Protein AF-A0A2K3NUH3-F1 (afdb_monomer_lite)

Organism: Trifolium pratense (NCBI:txid57577)

Structure (mmCIF, N/CA/C/O backbone):
data_AF-A0A2K3NUH3-F1
#
_entry.id   AF-A0A2K3NUH3-F1
#
loop_
_atom_site.group_PDB
_atom_site.id
_atom_site.type_symbol
_atom_site.label_atom_id
_atom_site.label_alt_id
_atom_site.label_comp_id
_atom_site.label_asym_id
_atom_site.label_entity_id
_atom_site.label_seq_id
_atom_site.pdbx_PDB_ins_code
_atom_site.Cart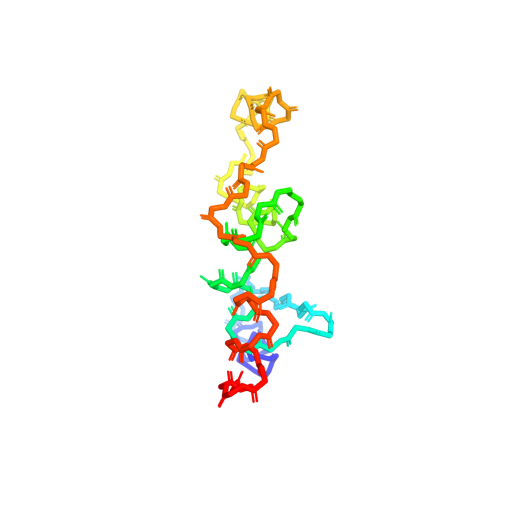n_x
_atom_site.Cartn_y
_atom_site.Cartn_z
_atom_site.occupancy
_atom_site.B_iso_or_equiv
_atom_site.auth_seq_id
_atom_site.auth_comp_id
_atom_site.auth_asym_id
_atom_site.auth_atom_id
_atom_site.pdbx_PDB_model_num
ATOM 1 N N . SER A 1 1 ? 4.755 -3.549 14.294 1.00 80.25 1 SER A N 1
ATOM 2 C CA . SER A 1 1 ? 4.886 -4.446 15.464 1.00 80.25 1 SER A CA 1
ATOM 3 C C . SER A 1 1 ? 3.504 -4.867 15.938 1.00 80.25 1 SER A C 1
ATOM 5 O O . SER A 1 1 ? 2.733 -4.011 16.366 1.00 80.25 1 SER A O 1
ATOM 7 N N . THR A 1 2 ? 3.180 -6.158 15.850 1.00 90.94 2 THR A N 1
ATOM 8 C CA . THR A 1 2 ? 1.864 -6.703 16.232 1.00 90.94 2 THR A CA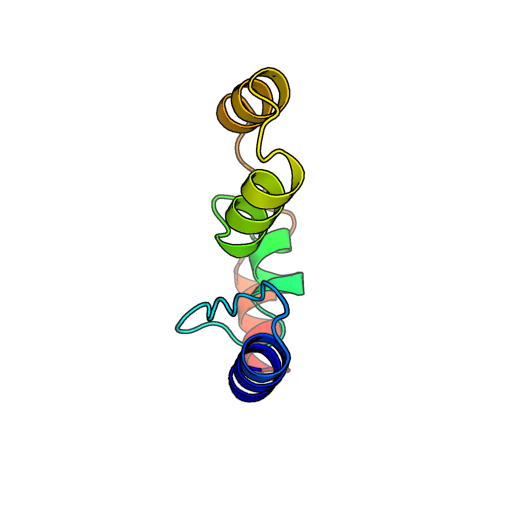 1
ATOM 9 C C . THR A 1 2 ? 1.556 -6.484 17.714 1.00 90.94 2 THR A C 1
ATOM 11 O O . THR A 1 2 ? 0.455 -6.059 18.059 1.00 90.94 2 THR A O 1
ATOM 14 N N . SER A 1 3 ? 2.556 -6.649 18.586 1.00 95.69 3 SER A N 1
ATOM 15 C CA . SER A 1 3 ? 2.406 -6.440 20.034 1.00 95.69 3 SER A CA 1
ATOM 16 C C . SER A 1 3 ? 2.055 -4.993 20.396 1.00 95.69 3 SER A C 1
ATOM 18 O O . SER A 1 3 ? 1.326 -4.742 21.358 1.00 95.69 3 SER A O 1
ATOM 20 N N . PHE A 1 4 ? 2.522 -4.024 19.604 1.00 96.06 4 PHE A N 1
ATOM 21 C CA . PHE A 1 4 ? 2.178 -2.619 19.802 1.00 96.06 4 PHE A CA 1
ATOM 22 C C . PHE A 1 4 ? 0.706 -2.350 19.470 1.00 96.06 4 PHE A C 1
ATOM 24 O O . PHE A 1 4 ? -0.014 -1.789 20.295 1.00 96.06 4 PHE A O 1
ATOM 31 N N . ALA A 1 5 ? 0.224 -2.825 18.317 1.00 96.88 5 ALA A N 1
ATOM 32 C CA . ALA A 1 5 ? -1.187 -2.694 17.948 1.00 96.88 5 ALA A CA 1
ATOM 33 C C . ALA A 1 5 ? -2.116 -3.439 18.923 1.00 96.88 5 ALA A C 1
ATOM 35 O O . ALA A 1 5 ? -3.192 -2.951 19.259 1.00 96.88 5 ALA A O 1
ATOM 36 N N . GLU A 1 6 ? -1.707 -4.601 19.433 1.00 96.88 6 GLU A N 1
ATOM 37 C CA . GLU A 1 6 ? -2.415 -5.296 20.516 1.00 96.88 6 GLU A CA 1
ATOM 38 C C . GLU A 1 6 ? -2.494 -4.466 21.795 1.00 96.88 6 GLU A C 1
ATOM 40 O O . GLU A 1 6 ? -3.561 -4.383 22.404 1.00 96.88 6 GLU A O 1
ATOM 45 N N . THR A 1 7 ? -1.393 -3.824 22.186 1.00 97.75 7 THR A N 1
ATOM 46 C CA . THR A 1 7 ? -1.362 -2.947 23.362 1.00 97.75 7 THR A CA 1
ATOM 47 C C . THR A 1 7 ? -2.319 -1.768 23.189 1.00 97.75 7 THR A C 1
ATOM 49 O O . THR A 1 7 ? -3.114 -1.497 24.086 1.00 97.75 7 THR A O 1
ATOM 52 N N . LEU A 1 8 ? -2.320 -1.122 22.020 1.00 97.88 8 LEU A N 1
ATOM 53 C CA . LEU A 1 8 ? -3.253 -0.036 21.702 1.00 97.88 8 LEU A CA 1
ATOM 54 C C . LEU A 1 8 ? -4.716 -0.494 21.787 1.00 97.88 8 LEU A C 1
ATOM 56 O O . LEU A 1 8 ? -5.526 0.157 22.449 1.00 97.88 8 LEU A O 1
ATOM 60 N N . ARG A 1 9 ? -5.041 -1.655 21.205 1.00 97.69 9 ARG A N 1
ATOM 61 C CA . ARG A 1 9 ? -6.392 -2.234 21.284 1.00 97.69 9 ARG A CA 1
ATOM 62 C C . ARG A 1 9 ? -6.818 -2.521 22.725 1.00 97.69 9 ARG A C 1
ATOM 64 O O . ARG A 1 9 ? -7.952 -2.218 23.086 1.00 97.69 9 ARG A O 1
ATOM 71 N N . ARG A 1 10 ? -5.919 -3.043 23.571 1.00 97.69 10 ARG A N 1
ATOM 72 C CA . ARG A 1 10 ? -6.193 -3.279 25.007 1.00 97.69 10 ARG A CA 1
ATOM 73 C C . ARG A 1 10 ? -6.511 -1.994 25.772 1.00 97.69 10 ARG A C 1
ATOM 75 O O . ARG A 1 10 ? -7.251 -2.049 26.747 1.00 97.69 10 ARG A O 1
ATOM 82 N N . LEU A 1 11 ? -5.980 -0.858 25.327 1.00 98.12 11 LEU A N 1
ATOM 83 C CA . LEU A 1 11 ? -6.248 0.462 25.900 1.00 98.12 11 LEU A CA 1
ATOM 84 C C . LEU A 1 11 ? -7.480 1.152 25.282 1.00 98.12 11 LEU A C 1
ATOM 86 O O . LEU A 1 11 ? -7.727 2.321 25.563 1.00 98.12 11 LEU A O 1
ATOM 90 N N . GLY A 1 12 ? -8.257 0.452 24.447 1.00 97.75 12 GLY A N 1
ATOM 91 C CA . GLY A 1 12 ? -9.469 0.983 23.814 1.00 97.75 12 GLY A CA 1
ATOM 92 C C . GLY A 1 12 ? -9.218 1.824 22.559 1.00 97.75 12 GLY A C 1
ATOM 93 O O . GLY A 1 12 ? -10.154 2.427 22.036 1.00 97.75 12 GLY A O 1
ATOM 94 N N . VAL A 1 13 ? -7.983 1.868 22.048 1.00 98.06 13 VAL A N 1
ATOM 95 C CA . VAL A 1 13 ? -7.651 2.577 20.805 1.00 98.06 13 VAL A CA 1
ATOM 96 C C . VAL A 1 13 ? -8.017 1.706 19.603 1.00 98.06 13 VAL A C 1
ATOM 98 O O . VAL A 1 13 ? -7.674 0.522 19.548 1.00 98.06 13 VAL A O 1
ATOM 101 N N . LYS A 1 14 ? -8.667 2.299 18.595 1.00 95.06 14 LYS A N 1
ATOM 102 C CA . LYS A 1 14 ? -8.828 1.663 17.282 1.00 95.06 14 LYS A CA 1
ATOM 103 C C . LYS A 1 14 ? -7.454 1.580 16.611 1.00 95.06 14 LYS A C 1
ATOM 105 O O . LYS A 1 14 ? -6.918 2.598 16.186 1.00 95.06 14 LYS A O 1
ATOM 110 N N . ALA A 1 15 ? -6.889 0.379 16.542 1.00 95.62 15 ALA A N 1
ATOM 111 C CA . ALA A 1 15 ? -5.581 0.131 15.948 1.00 95.62 15 ALA A CA 1
ATOM 112 C C . ALA A 1 15 ? -5.588 -1.159 15.124 1.00 95.62 15 ALA A C 1
ATOM 114 O O . ALA A 1 15 ? -6.214 -2.150 15.509 1.00 95.62 15 ALA A O 1
ATOM 115 N N . GLU A 1 16 ? -4.846 -1.138 14.024 1.00 93.62 16 GLU A N 1
ATOM 116 C CA . GLU A 1 16 ? -4.659 -2.247 13.094 1.00 93.62 16 GLU A CA 1
ATOM 117 C C . GLU A 1 16 ? -3.160 -2.453 12.843 1.00 93.62 16 GLU A C 1
ATOM 119 O O . GLU A 1 16 ? -2.369 -1.512 12.938 1.00 93.62 16 GLU A O 1
ATOM 124 N N . ALA A 1 17 ? -2.761 -3.696 12.581 1.00 93.94 17 ALA A N 1
ATOM 125 C CA . ALA A 1 17 ? -1.409 -4.037 12.163 1.00 93.94 17 ALA A CA 1
ATOM 126 C C . ALA A 1 17 ? -1.491 -4.881 10.896 1.00 93.94 17 ALA A C 1
ATOM 128 O O . ALA A 1 17 ? -2.053 -5.973 10.927 1.00 93.94 17 ALA A O 1
ATOM 129 N N . ILE A 1 18 ? -0.894 -4.372 9.823 1.00 92.31 18 ILE A N 1
ATOM 130 C CA . ILE A 1 18 ? -0.774 -5.055 8.537 1.00 92.31 18 ILE A CA 1
ATOM 131 C C . ILE A 1 18 ? 0.659 -5.588 8.437 1.00 92.31 18 ILE A C 1
ATOM 133 O O . ILE A 1 18 ? 1.618 -4.857 8.701 1.00 92.31 18 ILE A O 1
ATOM 137 N N . LEU A 1 19 ? 0.800 -6.877 8.125 1.00 91.88 19 LEU A N 1
ATOM 138 C CA . LEU A 1 19 ? 2.080 -7.519 7.828 1.00 91.88 19 LEU A CA 1
ATOM 139 C C . LEU A 1 19 ? 2.105 -7.877 6.3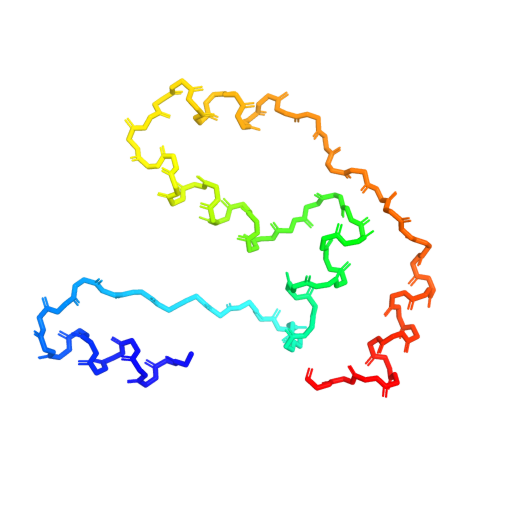44 1.00 91.88 19 LEU A C 1
ATOM 141 O O . LEU A 1 19 ? 1.260 -8.637 5.879 1.00 91.88 19 LEU A O 1
ATOM 145 N N . TYR A 1 20 ? 3.100 -7.362 5.627 1.00 91.69 20 TYR A N 1
ATOM 146 C CA . TYR A 1 20 ? 3.333 -7.710 4.230 1.00 91.69 20 TYR A CA 1
ATOM 147 C C . TYR A 1 20 ? 4.259 -8.927 4.170 1.00 91.69 20 TYR A C 1
ATOM 149 O O . TYR A 1 20 ? 5.472 -8.817 4.355 1.00 91.69 20 TYR A O 1
ATOM 157 N N . GLU A 1 21 ? 3.670 -10.106 3.976 1.00 90.06 21 GLU A N 1
ATOM 158 C CA . GLU A 1 21 ? 4.396 -11.378 3.980 1.00 90.06 21 GLU A CA 1
ATOM 159 C C . GLU A 1 21 ? 5.494 -11.422 2.907 1.00 90.06 21 GLU A C 1
ATOM 161 O O . GLU A 1 21 ? 5.306 -11.010 1.762 1.00 90.06 21 GLU A O 1
ATOM 166 N N . GLY A 1 22 ? 6.664 -11.941 3.285 1.00 88.94 22 GLY A N 1
ATOM 167 C CA . GLY A 1 22 ? 7.820 -12.052 2.390 1.00 88.94 22 GLY A CA 1
ATOM 168 C C . GLY A 1 22 ? 8.539 -10.734 2.070 1.00 88.94 22 GLY A C 1
ATOM 169 O O . GLY A 1 22 ? 9.438 -10.745 1.229 1.00 88.94 22 GLY A O 1
ATOM 170 N N . LYS A 1 23 ? 8.178 -9.620 2.723 1.00 89.12 23 LYS A N 1
ATOM 171 C CA . LYS A 1 23 ? 8.860 -8.322 2.598 1.00 89.12 23 LYS A CA 1
ATOM 172 C C . LYS A 1 23 ? 9.856 -8.098 3.743 1.00 89.12 23 LYS A C 1
ATOM 174 O O . LYS A 1 23 ? 9.579 -8.416 4.898 1.00 89.12 23 LYS A O 1
ATOM 179 N N . THR A 1 24 ? 11.008 -7.518 3.422 1.00 88.69 24 THR A N 1
ATOM 180 C CA . THR A 1 24 ? 12.000 -6.995 4.382 1.00 88.69 24 THR A CA 1
ATOM 181 C C . THR A 1 24 ? 11.642 -5.575 4.833 1.00 88.69 24 THR A C 1
ATOM 183 O O . THR A 1 24 ? 10.705 -4.974 4.297 1.00 88.69 24 THR A O 1
ATOM 186 N N . HIS A 1 25 ? 12.388 -4.991 5.786 1.00 86.75 25 HIS A N 1
ATOM 187 C CA . HIS A 1 25 ? 12.081 -3.637 6.272 1.00 86.75 25 HIS A CA 1
ATOM 188 C C . HIS A 1 25 ? 12.188 -2.581 5.163 1.00 86.75 25 HIS A C 1
ATOM 190 O O . HIS A 1 25 ? 11.528 -1.551 5.242 1.00 86.75 25 HIS A O 1
ATOM 196 N N . THR A 1 26 ? 13.016 -2.825 4.139 1.00 88.25 26 THR A N 1
ATOM 197 C CA . THR A 1 26 ? 13.252 -1.860 3.064 1.00 88.25 26 THR A CA 1
ATOM 198 C C . THR A 1 26 ? 12.303 -2.089 1.917 1.00 88.25 26 THR A C 1
ATOM 200 O O . THR A 1 26 ? 11.937 -1.099 1.289 1.00 88.25 26 THR A O 1
ATOM 203 N N . ASP A 1 27 ? 11.863 -3.332 1.674 1.00 90.31 27 ASP A N 1
ATOM 204 C CA . ASP A 1 27 ? 11.071 -3.642 0.483 1.00 90.31 27 ASP A CA 1
ATOM 205 C C . ASP A 1 27 ? 9.860 -2.714 0.361 1.00 90.31 27 ASP A C 1
ATOM 207 O O . ASP A 1 27 ? 9.665 -2.106 -0.688 1.00 90.31 27 ASP A O 1
ATOM 211 N N . VAL A 1 28 ? 9.147 -2.498 1.467 1.00 89.81 28 VAL A N 1
ATOM 212 C CA . VAL A 1 28 ? 7.950 -1.648 1.516 1.00 89.81 28 VAL A CA 1
ATOM 213 C C . VAL A 1 28 ? 8.238 -0.144 1.371 1.00 89.81 28 VAL A C 1
ATOM 215 O O . VAL A 1 28 ? 7.416 0.586 0.828 1.00 89.81 28 VAL A O 1
ATOM 218 N N . PHE A 1 29 ? 9.398 0.354 1.816 1.00 86.56 29 PHE A N 1
ATOM 219 C CA . PHE A 1 29 ? 9.710 1.798 1.807 1.00 86.56 29 PHE A CA 1
ATOM 220 C C . PHE A 1 29 ? 10.605 2.238 0.646 1.00 86.56 29 PHE A C 1
ATOM 222 O O . PHE A 1 29 ? 10.655 3.428 0.329 1.00 86.56 29 PHE A O 1
ATOM 229 N N . LEU A 1 30 ? 11.332 1.309 0.025 1.00 89.56 30 LEU A N 1
ATOM 230 C CA . LEU A 1 30 ? 12.317 1.606 -1.007 1.00 89.56 30 LEU A CA 1
ATOM 231 C C . LEU A 1 30 ? 12.123 0.735 -2.247 1.00 89.56 30 LEU A C 1
ATOM 233 O O . LEU A 1 30 ? 11.898 1.281 -3.326 1.00 89.56 30 LEU A O 1
ATOM 237 N N . GLN A 1 31 ? 12.228 -0.591 -2.141 1.00 92.31 31 GLN A N 1
ATOM 238 C CA . GLN A 1 31 ? 12.310 -1.440 -3.331 1.00 92.31 31 GLN A CA 1
ATOM 239 C C . GLN A 1 31 ? 11.001 -1.424 -4.111 1.00 92.31 31 GLN A C 1
ATOM 241 O O . GLN A 1 31 ? 11.044 -1.256 -5.326 1.00 92.31 31 GLN A O 1
ATOM 246 N N . ASP A 1 32 ? 9.862 -1.567 -3.445 1.00 93.94 32 ASP A N 1
ATOM 247 C CA . ASP A 1 32 ? 8.552 -1.589 -4.085 1.00 93.94 32 ASP A CA 1
ATOM 248 C C . ASP A 1 32 ? 8.180 -0.222 -4.694 1.00 93.94 32 ASP A C 1
ATOM 250 O O . ASP A 1 32 ? 7.902 -0.181 -5.901 1.00 93.94 32 ASP A O 1
ATOM 254 N N . PRO A 1 33 ? 8.342 0.917 -3.981 1.00 94.12 33 PRO A N 1
ATOM 255 C CA . PRO A 1 33 ? 8.183 2.241 -4.585 1.00 94.12 33 PRO A CA 1
ATOM 256 C C . PRO A 1 33 ? 9.074 2.476 -5.813 1.00 94.12 33 PRO A C 1
ATOM 258 O O . PRO A 1 33 ? 8.633 3.051 -6.809 1.00 94.12 33 PRO A O 1
ATOM 261 N N . MET A 1 34 ? 10.330 2.019 -5.776 1.00 95.38 34 MET A N 1
ATOM 262 C CA . MET A 1 34 ? 11.275 2.190 -6.887 1.00 95.38 34 MET A CA 1
ATOM 263 C C . MET A 1 34 ? 11.038 1.196 -8.038 1.00 95.38 34 MET A C 1
ATOM 265 O O . MET A 1 34 ? 11.367 1.495 -9.195 1.00 95.38 34 MET A O 1
ATOM 269 N N . ARG A 1 35 ? 10.466 0.020 -7.752 1.00 95.88 35 ARG A N 1
ATOM 270 C CA . ARG A 1 35 ? 10.097 -1.007 -8.741 1.00 95.88 35 ARG A CA 1
ATOM 271 C C . ARG A 1 35 ? 8.934 -0.555 -9.617 1.00 95.88 35 ARG A C 1
ATOM 273 O O . ARG A 1 35 ? 8.934 -0.876 -10.811 1.00 95.88 35 ARG A O 1
ATOM 280 N N . GLY A 1 36 ? 8.005 0.215 -9.051 1.00 94.75 36 GLY A N 1
ATOM 281 C CA . GLY A 1 36 ? 6.752 0.595 -9.698 1.00 94.75 36 GLY A CA 1
ATOM 282 C C . GLY A 1 36 ? 5.818 -0.603 -9.902 1.00 94.75 36 GLY A C 1
ATOM 283 O O . GLY A 1 36 ? 6.094 -1.714 -9.453 1.00 94.75 36 GLY A O 1
ATOM 284 N N . GLY A 1 37 ? 4.722 -0.392 -10.629 1.00 93.44 37 GLY A N 1
ATOM 285 C CA . GLY A 1 37 ? 3.640 -1.371 -10.737 1.00 93.44 37 GLY A CA 1
ATOM 286 C C . GLY A 1 37 ? 2.765 -1.391 -9.483 1.00 93.44 37 GLY A C 1
ATOM 287 O O . GLY A 1 37 ? 2.391 -0.327 -8.989 1.00 93.44 37 GLY A O 1
ATOM 288 N N . ASN A 1 38 ? 2.433 -2.595 -9.014 1.00 89.88 38 ASN A N 1
ATOM 289 C CA . ASN A 1 38 ? 1.620 -2.806 -7.817 1.00 89.88 38 ASN A CA 1
ATOM 290 C C . ASN A 1 38 ? 2.514 -2.845 -6.576 1.00 89.88 38 ASN A C 1
ATOM 292 O O . ASN A 1 38 ? 3.607 -3.414 -6.611 1.00 89.88 38 ASN A O 1
ATOM 296 N N . ASP A 1 39 ? 2.025 -2.269 -5.489 1.00 92.75 39 ASP A N 1
ATOM 297 C CA . ASP A 1 39 ? 2.689 -2.245 -4.191 1.00 92.75 39 ASP A CA 1
ATOM 298 C C . ASP A 1 39 ? 1.616 -2.058 -3.127 1.00 92.75 39 ASP A C 1
ATOM 300 O O . ASP A 1 39 ? 0.965 -1.012 -3.060 1.00 92.75 39 ASP A O 1
ATOM 304 N N . ASP A 1 40 ? 1.451 -3.128 -2.354 1.00 92.25 40 ASP A N 1
ATOM 305 C CA . ASP A 1 40 ? 0.340 -3.343 -1.438 1.00 92.25 40 ASP A CA 1
ATOM 306 C C . ASP A 1 40 ? 0.308 -2.285 -0.328 1.00 92.25 40 ASP A C 1
ATOM 308 O O . ASP A 1 40 ? -0.763 -1.806 0.031 1.00 92.25 40 ASP A O 1
ATOM 312 N N . MET A 1 41 ? 1.474 -1.850 0.174 1.00 93.50 41 MET A N 1
ATOM 313 C CA . MET A 1 41 ? 1.520 -0.848 1.242 1.00 93.50 41 MET A CA 1
ATOM 314 C C . MET A 1 41 ? 1.022 0.508 0.759 1.00 93.50 41 MET A C 1
ATOM 316 O O . MET A 1 41 ? 0.326 1.214 1.492 1.00 93.50 41 MET A O 1
ATOM 320 N N . PHE A 1 42 ? 1.388 0.891 -0.461 1.00 93.62 42 PHE A N 1
ATOM 321 C CA . PHE A 1 42 ? 0.877 2.119 -1.054 1.00 93.62 42 PHE A CA 1
ATOM 322 C C . PHE A 1 42 ? -0.640 2.054 -1.252 1.00 93.62 42 PHE A C 1
ATOM 324 O O . PHE A 1 42 ? -1.333 3.016 -0.918 1.00 93.62 42 PHE A O 1
ATOM 331 N N . ASP A 1 43 ? -1.148 0.928 -1.753 1.00 93.62 43 ASP A N 1
ATOM 332 C CA . ASP A 1 43 ? -2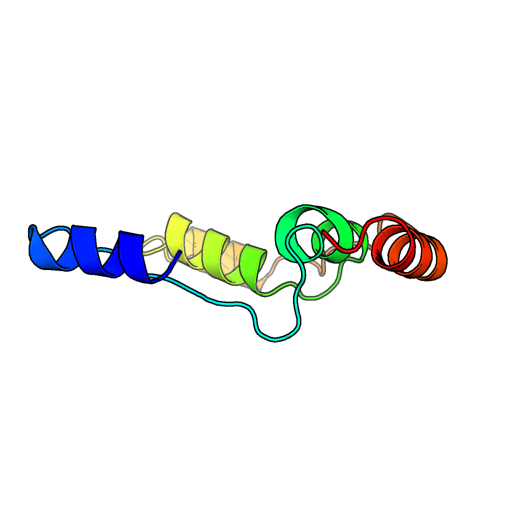.574 0.750 -2.024 1.00 93.62 43 ASP A CA 1
ATOM 333 C C . ASP A 1 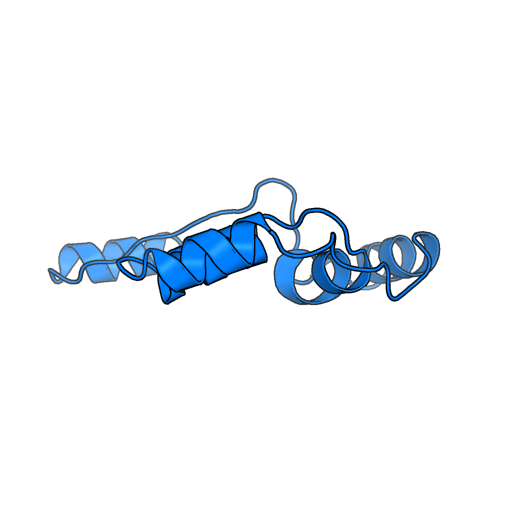43 ? -3.389 0.794 -0.710 1.00 93.62 43 ASP A C 1
ATOM 335 O O . ASP A 1 43 ? -4.377 1.531 -0.623 1.00 93.62 43 ASP A O 1
ATOM 339 N N . ASP A 1 44 ? -2.917 0.125 0.349 1.00 94.88 44 ASP A N 1
ATOM 340 C CA . ASP A 1 44 ? -3.511 0.177 1.694 1.00 94.88 44 ASP A CA 1
ATOM 341 C C . ASP A 1 44 ? -3.475 1.595 2.292 1.00 94.88 44 ASP A C 1
ATOM 343 O O . ASP A 1 44 ? -4.454 2.060 2.887 1.00 94.88 44 ASP A O 1
ATOM 347 N N . LEU A 1 45 ? -2.364 2.322 2.118 1.00 94.12 45 LEU A N 1
ATOM 348 C CA . LEU A 1 45 ? -2.210 3.685 2.631 1.00 94.12 45 LEU A CA 1
ATOM 349 C C . LEU A 1 45 ? -3.177 4.659 1.950 1.00 94.12 45 LEU A C 1
ATOM 351 O O . LEU A 1 45 ? -3.820 5.461 2.629 1.00 94.12 45 LEU A O 1
ATOM 355 N N . VAL A 1 46 ? -3.286 4.597 0.623 1.00 95.31 46 VAL A N 1
ATOM 356 C CA . VAL A 1 46 ? -4.188 5.460 -0.148 1.00 95.31 46 VAL A CA 1
ATOM 357 C C . VAL A 1 46 ? -5.645 5.157 0.202 1.00 95.31 46 VAL A C 1
ATOM 359 O O . VAL A 1 46 ? -6.403 6.086 0.489 1.00 95.31 46 VAL A O 1
ATOM 362 N N . ALA A 1 47 ? -6.017 3.876 0.295 1.00 95.38 47 ALA A N 1
ATOM 363 C CA . ALA A 1 47 ? -7.352 3.469 0.726 1.00 95.38 47 ALA A CA 1
ATOM 364 C C . ALA A 1 47 ? -7.684 3.967 2.143 1.00 95.38 47 ALA A C 1
ATOM 366 O O . ALA A 1 47 ? -8.809 4.405 2.395 1.00 95.38 47 ALA A O 1
ATOM 367 N N . TYR A 1 48 ? -6.712 3.944 3.062 1.00 95.50 48 TYR A N 1
ATOM 368 C CA . TYR A 1 48 ? -6.888 4.457 4.419 1.00 95.50 48 TYR A CA 1
ATOM 369 C C . TYR A 1 48 ? -7.050 5.984 4.454 1.00 95.50 48 TYR A C 1
ATOM 371 O O . TYR A 1 48 ? -7.936 6.491 5.143 1.00 95.50 48 TYR A O 1
ATOM 379 N N . ILE A 1 49 ? -6.216 6.728 3.717 1.00 96.75 49 ILE A N 1
ATOM 380 C CA . ILE A 1 49 ? -6.257 8.200 3.677 1.00 96.75 49 ILE A CA 1
ATOM 381 C C . ILE A 1 49 ? -7.560 8.695 3.042 1.00 96.75 49 ILE A C 1
ATOM 383 O O . ILE A 1 49 ? -8.175 9.629 3.553 1.00 96.75 49 ILE A O 1
ATOM 387 N N . HIS A 1 50 ? -7.989 8.065 1.950 1.00 97.75 50 HIS A N 1
ATOM 388 C CA . HIS A 1 50 ? -9.201 8.433 1.219 1.00 97.75 50 HIS A CA 1
ATOM 389 C C . HIS A 1 50 ? -10.447 7.676 1.700 1.00 97.75 50 HIS A C 1
ATOM 391 O O . HIS A 1 50 ? -11.488 7.693 1.038 1.00 97.75 50 HIS A O 1
ATOM 397 N N . ALA A 1 51 ? -10.384 7.033 2.870 1.00 95.88 51 ALA A N 1
ATOM 398 C CA . ALA A 1 51 ? -11.523 6.339 3.450 1.00 95.88 51 ALA A CA 1
ATOM 399 C C . ALA A 1 51 ? -12.691 7.317 3.680 1.00 95.88 51 ALA A C 1
ATOM 401 O O . ALA A 1 51 ? -12.640 8.189 4.547 1.00 95.88 51 ALA A O 1
ATOM 402 N N . GLY A 1 52 ? -13.766 7.149 2.906 1.00 96.38 52 GLY A N 1
ATOM 403 C CA . GLY A 1 52 ? -14.951 8.013 2.952 1.00 96.38 52 GLY A CA 1
ATOM 404 C C . GLY A 1 52 ? -14.972 9.148 1.921 1.00 96.38 52 GLY A C 1
ATOM 405 O O . GLY A 1 52 ? -15.968 9.865 1.859 1.00 96.38 52 GLY A O 1
ATOM 406 N N . ASP A 1 53 ? -13.941 9.280 1.083 1.00 97.94 53 ASP A N 1
ATOM 407 C CA . ASP A 1 53 ? -13.912 10.197 -0.060 1.00 97.94 53 ASP A CA 1
ATOM 408 C C . ASP A 1 53 ? -14.074 9.408 -1.369 1.00 97.94 53 ASP A C 1
ATOM 410 O O . ASP A 1 53 ? -13.118 8.903 -1.959 1.00 97.94 53 ASP A O 1
ATOM 414 N N . ALA A 1 54 ? -15.323 9.288 -1.827 1.00 96.94 54 ALA A N 1
ATOM 415 C CA . ALA A 1 54 ? -15.649 8.547 -3.045 1.00 96.94 54 ALA A CA 1
ATOM 416 C C . ALA A 1 54 ? -15.012 9.153 -4.308 1.00 96.94 54 ALA A C 1
ATOM 418 O O . ALA A 1 54 ? -14.722 8.422 -5.258 1.00 96.94 54 ALA A O 1
ATOM 419 N N . GLU A 1 55 ? -14.786 10.469 -4.333 1.00 97.69 55 GLU A N 1
ATOM 420 C CA . GLU A 1 55 ? -14.149 11.126 -5.472 1.00 97.69 55 GLU A CA 1
ATOM 421 C C . GLU A 1 55 ? -12.657 10.786 -5.507 1.00 97.69 55 GLU A C 1
ATOM 423 O O . GLU A 1 55 ? -12.143 10.396 -6.556 1.00 97.69 55 GLU A O 1
ATOM 428 N N . ALA A 1 56 ? -11.971 10.870 -4.365 1.00 97.38 56 ALA A N 1
ATOM 429 C CA . ALA A 1 56 ? -10.564 10.500 -4.269 1.00 97.38 56 ALA A CA 1
ATOM 430 C C . ALA A 1 56 ? -10.334 9.026 -4.622 1.00 97.38 56 ALA A C 1
ATOM 432 O O . ALA A 1 56 ? -9.507 8.748 -5.487 1.00 97.38 56 ALA A O 1
ATOM 433 N N . LEU A 1 57 ? -11.154 8.113 -4.090 1.00 96.62 57 LEU A N 1
ATOM 434 C CA . LEU A 1 57 ? -11.091 6.688 -4.435 1.00 96.62 57 LEU A CA 1
ATOM 435 C C . LEU A 1 57 ? -11.305 6.437 -5.936 1.00 96.62 57 LEU A C 1
ATOM 437 O O . LEU A 1 57 ? -10.628 5.601 -6.536 1.00 96.62 57 LEU A O 1
ATOM 441 N N . SER A 1 58 ? -12.218 7.180 -6.573 1.00 96.62 58 SER A N 1
ATOM 442 C CA . SER A 1 58 ? -12.412 7.091 -8.024 1.00 96.62 58 SER A CA 1
ATOM 443 C C . SER A 1 58 ? -11.191 7.588 -8.801 1.00 96.62 58 SER A C 1
ATOM 445 O O . SER A 1 58 ? -10.880 7.027 -9.854 1.00 96.62 58 SER A O 1
ATOM 447 N N . ARG A 1 59 ? -10.508 8.636 -8.320 1.00 96.56 59 ARG A N 1
ATOM 448 C CA . ARG A 1 59 ? -9.277 9.136 -8.947 1.00 96.56 59 ARG A CA 1
ATOM 449 C C . ARG A 1 59 ? -8.152 8.118 -8.819 1.00 96.56 59 ARG A C 1
ATOM 451 O O . ARG A 1 59 ? -7.513 7.837 -9.831 1.00 96.56 59 ARG A O 1
ATOM 458 N N . ASP A 1 60 ? -7.975 7.522 -7.643 1.00 94.88 60 ASP A N 1
ATOM 459 C CA . ASP A 1 60 ? -6.955 6.497 -7.398 1.00 94.88 60 ASP A CA 1
ATOM 460 C C . ASP A 1 60 ? -7.148 5.286 -8.318 1.00 94.88 60 ASP A C 1
ATOM 462 O O . ASP A 1 60 ? -6.206 4.856 -8.980 1.00 94.88 60 ASP A O 1
ATOM 466 N N . ALA A 1 61 ? -8.388 4.801 -8.458 1.00 93.56 61 ALA A N 1
ATOM 467 C CA . ALA A 1 61 ? -8.722 3.681 -9.343 1.00 93.56 61 ALA A CA 1
ATOM 468 C C . ALA A 1 61 ? -8.458 3.973 -10.834 1.00 93.56 61 ALA A C 1
ATOM 470 O O . ALA A 1 61 ? -8.236 3.053 -11.621 1.00 93.56 61 ALA A O 1
ATOM 471 N N . SER A 1 62 ? -8.495 5.248 -11.232 1.00 95.50 62 SER A N 1
ATOM 472 C CA . SER A 1 62 ? -8.217 5.696 -12.603 1.00 95.50 62 SER A CA 1
ATOM 473 C C . SER A 1 62 ? -6.758 6.100 -12.842 1.00 95.50 62 SER A C 1
ATOM 475 O O . SER A 1 62 ? -6.390 6.433 -13.973 1.00 95.50 62 SER A O 1
ATOM 477 N N . ALA A 1 63 ? -5.927 6.107 -11.795 1.00 94.00 63 ALA A N 1
ATOM 478 C CA . ALA A 1 63 ? -4.548 6.550 -11.887 1.00 94.00 63 ALA A CA 1
ATOM 479 C C . ALA A 1 63 ? -3.731 5.616 -12.800 1.00 94.00 63 ALA A C 1
ATOM 481 O O . ALA A 1 63 ? -3.928 4.397 -12.803 1.00 94.00 63 ALA A O 1
ATOM 482 N N . PRO A 1 64 ? -2.789 6.158 -13.593 1.00 93.88 64 PRO A N 1
ATOM 483 C CA . PRO A 1 64 ? -1.911 5.321 -14.392 1.00 93.88 64 PRO A CA 1
ATOM 484 C C . PRO A 1 64 ? -1.034 4.442 -13.483 1.00 93.88 64 PRO A C 1
ATOM 486 O O . PRO A 1 64 ? -0.653 4.878 -12.393 1.00 93.88 64 PRO A O 1
ATOM 489 N N . PRO A 1 65 ? -0.626 3.245 -13.944 1.00 92.38 65 PRO A N 1
ATOM 490 C CA . PRO A 1 65 ? 0.288 2.398 -13.190 1.00 92.38 65 PRO A CA 1
ATOM 491 C C . PRO A 1 65 ? 1.577 3.133 -12.811 1.00 92.38 65 PRO A C 1
ATOM 493 O O . PRO A 1 65 ? 2.151 3.882 -13.613 1.00 92.38 65 PRO A O 1
ATOM 496 N N . ARG A 1 66 ? 2.069 2.881 -11.595 1.00 93.56 66 ARG A N 1
ATOM 497 C CA . ARG A 1 66 ? 3.296 3.505 -11.095 1.00 93.56 66 ARG A CA 1
ATOM 498 C C . ARG A 1 66 ? 4.483 3.122 -11.967 1.00 93.56 66 ARG A C 1
ATOM 500 O O . ARG A 1 66 ? 4.709 1.953 -12.283 1.00 93.56 66 ARG A O 1
ATOM 507 N N . ARG A 1 67 ? 5.257 4.128 -12.367 1.00 95.62 67 ARG A N 1
ATOM 508 C CA . ARG A 1 67 ? 6.412 3.935 -13.245 1.00 95.62 67 ARG A CA 1
ATOM 509 C C . ARG A 1 67 ? 7.559 3.303 -12.472 1.00 95.62 67 ARG A C 1
ATOM 511 O O . ARG A 1 67 ? 7.847 3.694 -11.348 1.00 95.62 67 ARG A O 1
ATOM 518 N N . ARG A 1 68 ? 8.265 2.384 -13.125 1.00 96.31 68 ARG A N 1
ATOM 519 C CA . ARG A 1 68 ? 9.549 1.879 -12.640 1.00 96.31 68 ARG A CA 1
ATOM 520 C C . ARG A 1 68 ? 10.586 3.000 -12.643 1.00 96.31 68 ARG A C 1
ATOM 522 O O . ARG A 1 68 ? 10.782 3.639 -13.679 1.00 96.31 68 ARG A O 1
ATOM 529 N N . LEU A 1 69 ? 11.252 3.206 -11.510 1.00 96.94 69 LEU A N 1
ATOM 530 C CA . LEU A 1 69 ? 12.249 4.264 -11.322 1.00 96.94 69 LEU A CA 1
ATOM 531 C C . LEU A 1 69 ? 13.682 3.747 -11.465 1.00 96.94 69 LEU A C 1
ATOM 533 O O . LEU A 1 69 ? 14.557 4.493 -11.897 1.00 96.94 69 LEU A O 1
ATOM 537 N N . VAL A 1 70 ? 13.918 2.466 -11.160 1.00 96.50 70 VAL A N 1
ATOM 538 C CA . VAL A 1 70 ? 15.238 1.834 -11.292 1.00 96.50 70 VAL A CA 1
ATOM 539 C C . VAL A 1 70 ? 15.158 0.433 -11.922 1.00 96.50 70 VAL A C 1
ATOM 541 O O . VAL A 1 70 ? 14.134 -0.254 -11.814 1.00 96.50 70 VAL A O 1
ATOM 544 N N . PRO A 1 71 ? 16.231 -0.038 -12.584 1.00 96.62 71 PRO A N 1
ATOM 545 C CA . PRO A 1 71 ? 16.315 -1.408 -13.081 1.00 96.62 71 PRO A CA 1
ATOM 546 C C . PRO A 1 71 ? 16.186 -2.460 -11.971 1.00 96.62 71 PRO A C 1
ATOM 548 O O . PRO A 1 71 ? 16.723 -2.303 -10.877 1.00 96.62 71 PRO A O 1
ATOM 551 N N . GLU A 1 72 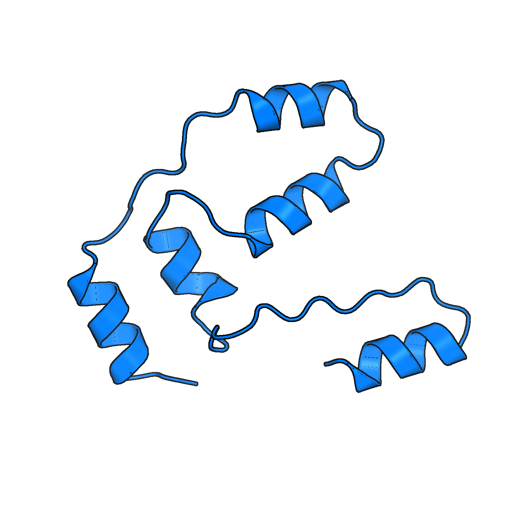? 15.552 -3.592 -12.284 1.00 95.44 72 GLU A N 1
ATOM 552 C CA . GLU A 1 72 ? 15.288 -4.664 -11.311 1.00 95.44 72 GLU A CA 1
ATOM 553 C C . GLU A 1 72 ? 16.559 -5.215 -10.644 1.00 95.44 72 GLU A C 1
ATOM 555 O O . GLU A 1 72 ? 16.545 -5.561 -9.466 1.00 95.44 72 GLU A O 1
ATOM 560 N N . PHE A 1 73 ? 17.679 -5.280 -11.371 1.00 95.75 73 PHE A N 1
ATOM 561 C CA . PHE A 1 73 ? 18.923 -5.813 -10.813 1.00 95.75 73 PHE A CA 1
ATOM 562 C C . PHE A 1 73 ? 19.488 -4.936 -9.685 1.00 95.75 73 PHE A C 1
ATOM 564 O O . PHE A 1 73 ? 20.102 -5.470 -8.766 1.00 95.75 73 PHE A O 1
ATOM 571 N N . MET A 1 74 ? 19.257 -3.616 -9.720 1.00 94.75 74 MET A N 1
ATOM 572 C CA . MET A 1 74 ? 19.695 -2.708 -8.655 1.00 94.75 74 MET A CA 1
ATOM 573 C C . MET A 1 74 ? 18.905 -2.956 -7.368 1.00 94.75 74 MET A C 1
ATOM 575 O O . MET A 1 74 ? 19.488 -2.964 -6.290 1.00 94.75 74 MET A O 1
ATOM 579 N N . LEU A 1 75 ? 17.604 -3.240 -7.486 1.00 93.19 75 LEU A N 1
ATOM 580 C CA . LEU A 1 75 ? 16.746 -3.578 -6.346 1.00 93.19 75 LEU A CA 1
ATOM 581 C C . LEU A 1 75 ? 17.140 -4.911 -5.717 1.00 93.19 75 LEU A C 1
ATOM 583 O O . LEU A 1 75 ? 17.266 -5.007 -4.500 1.00 93.19 75 LEU A O 1
ATOM 587 N N . LYS A 1 76 ? 17.393 -5.929 -6.547 1.00 92.19 76 LYS A N 1
ATOM 588 C CA . LYS A 1 76 ? 17.863 -7.241 -6.081 1.00 92.19 76 LYS A CA 1
ATOM 589 C C . LYS A 1 76 ? 19.224 -7.148 -5.394 1.00 92.19 76 LYS A C 1
ATOM 591 O O . LYS A 1 76 ? 19.431 -7.784 -4.362 1.00 92.19 76 LYS A O 1
ATOM 596 N N . LEU A 1 77 ? 20.136 -6.339 -5.939 1.00 92.50 77 LEU A N 1
ATOM 597 C CA . LEU A 1 77 ? 21.432 -6.083 -5.317 1.00 92.50 77 LEU A CA 1
ATOM 598 C C . LEU A 1 77 ? 21.268 -5.362 -3.975 1.00 92.50 77 LEU A C 1
ATOM 600 O O . LEU A 1 77 ? 21.838 -5.811 -2.987 1.00 92.50 77 LEU A O 1
ATOM 604 N N . ALA A 1 78 ? 20.459 -4.300 -3.921 1.00 88.69 78 ALA A N 1
ATOM 605 C CA . ALA A 1 78 ? 20.189 -3.563 -2.686 1.00 88.69 78 ALA A CA 1
ATOM 606 C C . ALA A 1 78 ? 19.598 -4.472 -1.597 1.00 88.69 78 ALA A C 1
ATOM 608 O O . ALA A 1 78 ? 20.097 -4.474 -0.475 1.00 88.69 78 ALA A O 1
ATOM 609 N N . HIS A 1 79 ? 18.614 -5.304 -1.951 1.00 86.75 79 HIS A N 1
ATOM 610 C CA . HIS A 1 79 ? 18.019 -6.293 -1.052 1.00 86.75 79 HIS A CA 1
ATOM 611 C C . HIS A 1 79 ? 19.048 -7.322 -0.555 1.00 86.75 79 HIS A C 1
ATOM 613 O O . HIS A 1 79 ? 19.059 -7.665 0.618 1.00 86.75 79 HIS A O 1
ATOM 619 N N . THR A 1 80 ? 19.958 -7.784 -1.418 1.00 88.38 80 THR A N 1
ATOM 620 C CA . THR A 1 80 ? 20.996 -8.758 -1.026 1.00 88.38 80 THR A CA 1
ATOM 621 C C . THR A 1 80 ? 22.056 -8.144 -0.106 1.00 88.38 80 THR A C 1
ATOM 623 O O . THR A 1 80 ? 22.516 -8.795 0.827 1.00 88.38 80 THR A O 1
ATOM 626 N N . VAL A 1 81 ? 22.478 -6.906 -0.380 1.00 87.25 81 VAL A N 1
ATOM 627 C CA . VAL A 1 81 ? 23.552 -6.222 0.363 1.00 87.25 81 VAL A CA 1
ATOM 628 C C . VAL A 1 81 ? 23.051 -5.665 1.696 1.00 87.25 81 VAL A C 1
ATOM 630 O O . VAL A 1 81 ? 23.808 -5.617 2.663 1.00 87.25 81 VAL A O 1
ATOM 633 N N . SER A 1 82 ? 21.785 -5.253 1.756 1.00 78.75 82 SER A N 1
ATOM 634 C CA . SER A 1 82 ? 21.162 -4.658 2.936 1.00 78.75 82 SER A CA 1
ATOM 635 C C . SER A 1 82 ? 19.774 -5.270 3.172 1.00 78.75 82 SER A C 1
ATOM 637 O O . SER A 1 82 ? 18.768 -4.588 2.965 1.00 78.75 82 SER A O 1
ATOM 639 N N . PRO A 1 83 ? 19.708 -6.536 3.629 1.00 67.00 83 PRO A N 1
ATOM 640 C CA . PRO A 1 83 ? 18.462 -7.286 3.811 1.00 67.00 83 PRO A CA 1
ATOM 641 C C . PRO A 1 83 ? 17.752 -6.964 5.131 1.00 67.00 83 PRO A C 1
ATOM 643 O O . PRO A 1 83 ? 16.946 -7.773 5.587 1.00 67.00 83 PRO A O 1
ATOM 646 N N . PHE A 1 84 ? 18.139 -5.864 5.794 1.00 61.53 84 PHE A N 1
ATOM 647 C CA . PHE A 1 84 ? 17.593 -5.461 7.090 1.00 61.53 84 PHE A CA 1
ATOM 648 C C . PHE A 1 84 ? 16.055 -5.423 7.069 1.00 61.53 84 PHE A C 1
ATOM 650 O O . PHE A 1 84 ? 15.452 -5.393 5.966 1.00 61.53 84 PHE A O 1
#

Secondary structure (DSSP, 8-state):
-HHHHHHHHHTT--------TT--TTIIIIIHHHH-B--HHHHHHHHHHTTT-HHHHHHHHHSPPBPP-S-HHHHHHHHHH---

Radius of gyration: 15.86 Å; chains: 1; bounding box: 39×23×40 Å

Foldseek 3Di:
DVVVQVVCVVVVHPGDDDDDPPDFPCCLPPLDLQQWFDHVNVVVVQCVVCVPPPVSVVCVVVDDTTDHNDDPVVSVVCCVVPVD

pLDDT: mean 92.89, std 5.86, range [61.53, 98.12]

Sequence (84 aa):
STSFAETLRRLGVKAEAILYEGKTHTDVFLQDPMRGGNDDMFDDLVAYIHAGDAEALSRDASAPPRRRLVPEFMLKLAHTVSPF